Protein AF-A0AAD7ZVU6-F1 (afdb_monomer_lite)

InterPro domains:
  IPR022700 Proteinase, regulatory CLIP domain [SM00680] (92-136)

Organism: Diploptera punctata (NCBI:txid6984)

Secondary structure (DSSP, 8-state):
--------------------------------------------EES-GGG-HHHHHHEETTEEEEE--GGG-EEEEEPP-TTS-----SEEE-TTS-EEEEEEGGG-EEGGGGT-HHHHGGGEEEETTEEEEEEETTTS-----

Foldseek 3Di:
DDDDDDDDDDDDDDDDDDDDDDDDDDDDDDDDDPPPPPPPVLQAFDQAPVLAVVQVVQDDPQWGFAQLVVVRDTATAGQDDPPDDQAFDDWDAAPVRATFGKGGCNNGPGPLNRPDSVSQSSQWDDDPRGTIGGHHCVVPNNDDD

Structure (mmCIF, N/CA/C/O backbone):
data_AF-A0AAD7ZVU6-F1
#
_entry.id   AF-A0AAD7ZVU6-F1
#
loop_
_atom_site.group_PDB
_atom_site.id
_atom_site.type_symbol
_atom_site.label_atom_id
_atom_site.label_alt_id
_atom_site.label_comp_id
_atom_site.label_asym_id
_atom_site.label_entity_id
_atom_site.label_seq_id
_atom_site.pdbx_PDB_ins_code
_atom_site.Cartn_x
_atom_site.Cartn_y
_atom_site.Cartn_z
_atom_site.occupancy
_atom_site.B_iso_or_equiv
_atom_site.auth_seq_id
_atom_site.auth_comp_id
_atom_site.auth_asym_id
_atom_site.auth_atom_id
_atom_site.pdbx_PDB_model_num
ATOM 1 N N . SER A 1 1 ? 10.232 37.999 -60.675 1.00 47.22 1 SER A N 1
ATOM 2 C CA . SER A 1 1 ? 10.988 38.326 -59.453 1.00 47.22 1 SER A CA 1
ATOM 3 C C . SER A 1 1 ? 12.178 37.392 -59.318 1.00 47.22 1 SER A C 1
ATOM 5 O O . SER A 1 1 ? 11.986 36.187 -59.301 1.00 47.22 1 SER A O 1
ATOM 7 N N . HIS A 1 2 ? 13.394 37.938 -59.320 1.00 45.84 2 HIS A N 1
ATOM 8 C CA . HIS A 1 2 ? 14.653 37.243 -59.017 1.00 45.84 2 HIS A CA 1
ATOM 9 C C . HIS A 1 2 ? 14.927 37.333 -57.511 1.00 45.84 2 HIS A C 1
ATOM 11 O O . HIS A 1 2 ? 14.898 38.460 -57.032 1.00 45.84 2 HIS A O 1
ATOM 17 N N . VAL A 1 3 ? 15.315 36.243 -56.826 1.00 46.78 3 VAL A N 1
ATOM 18 C CA . VAL A 1 3 ? 16.273 36.285 -55.691 1.00 46.78 3 VAL A CA 1
ATOM 19 C C . VAL A 1 3 ? 17.061 34.956 -55.565 1.00 46.78 3 VAL A C 1
ATOM 21 O O . VAL A 1 3 ? 16.522 33.934 -55.166 1.00 46.78 3 VAL A O 1
ATOM 24 N N . ARG A 1 4 ? 18.336 35.028 -55.978 1.00 41.03 4 ARG A N 1
ATOM 25 C CA . ARG A 1 4 ? 19.623 34.491 -55.452 1.00 41.03 4 ARG A CA 1
ATOM 26 C C . ARG A 1 4 ? 19.695 33.243 -54.521 1.00 41.03 4 ARG A C 1
ATOM 28 O O . ARG A 1 4 ? 19.188 33.253 -53.409 1.00 41.03 4 ARG A O 1
ATOM 35 N N . THR A 1 5 ? 20.508 32.267 -54.964 1.00 49.62 5 THR A N 1
ATOM 36 C CA . THR A 1 5 ? 21.361 31.253 -54.255 1.00 49.62 5 THR A CA 1
ATOM 37 C C . THR A 1 5 ? 22.448 31.901 -53.349 1.00 49.62 5 THR A C 1
ATOM 39 O O . THR A 1 5 ? 22.576 33.119 -53.501 1.00 49.62 5 THR A O 1
ATOM 42 N N . PRO A 1 6 ? 23.284 31.233 -52.481 1.00 50.50 6 PRO A N 1
ATOM 43 C CA . PRO A 1 6 ? 23.962 29.892 -52.541 1.00 50.50 6 PRO A CA 1
ATOM 44 C C . PRO A 1 6 ? 23.963 29.101 -51.184 1.00 50.50 6 PRO A C 1
ATOM 46 O O . PRO A 1 6 ? 23.454 29.612 -50.201 1.00 50.50 6 PRO A O 1
ATOM 49 N N . GLY A 1 7 ? 24.390 27.841 -50.972 1.00 44.34 7 GLY A N 1
ATOM 50 C CA . GLY A 1 7 ? 25.478 26.988 -51.488 1.00 44.34 7 GLY A CA 1
ATOM 51 C C . GLY A 1 7 ? 26.638 26.923 -50.464 1.00 44.34 7 GLY A C 1
ATOM 52 O O . GLY A 1 7 ? 27.089 28.000 -50.103 1.00 44.34 7 GLY A O 1
ATOM 53 N N . TYR A 1 8 ? 27.062 25.716 -50.011 1.00 43.72 8 TYR A N 1
ATOM 54 C CA . TYR A 1 8 ? 28.388 25.243 -49.474 1.00 43.72 8 TYR A CA 1
ATOM 55 C C . TYR A 1 8 ? 28.249 24.063 -48.448 1.00 43.72 8 TYR A C 1
ATOM 57 O O . TYR A 1 8 ? 27.133 23.816 -47.999 1.00 43.72 8 TYR A O 1
ATOM 65 N N . PRO A 1 9 ? 29.279 23.212 -48.182 1.00 48.91 9 PRO A N 1
ATOM 66 C CA . PRO A 1 9 ? 29.300 21.828 -48.668 1.00 48.91 9 PRO A CA 1
ATOM 67 C C . PRO A 1 9 ? 29.642 20.756 -47.594 1.00 48.91 9 PRO A C 1
ATOM 69 O O . PRO A 1 9 ? 29.706 21.009 -46.397 1.00 48.91 9 PRO A O 1
ATOM 72 N N . ARG A 1 10 ? 29.871 19.537 -48.096 1.00 52.44 10 ARG A N 1
ATOM 73 C CA . ARG A 1 10 ? 30.178 18.247 -47.457 1.00 52.44 10 ARG A CA 1
ATOM 74 C C . ARG A 1 10 ? 31.695 17.996 -47.345 1.00 52.44 10 ARG A C 1
ATOM 76 O O . ARG A 1 10 ? 32.366 18.169 -48.353 1.00 52.44 10 ARG A O 1
ATOM 83 N N . THR A 1 11 ? 32.161 17.451 -46.216 1.00 44.66 11 THR A N 1
ATOM 84 C CA . THR A 1 11 ? 33.369 16.596 -46.001 1.00 44.66 11 THR A CA 1
ATOM 85 C C . THR A 1 11 ? 33.333 16.178 -44.514 1.00 44.66 11 THR A C 1
ATOM 87 O O . THR A 1 11 ? 33.036 17.014 -43.677 1.00 44.66 11 THR A O 1
ATOM 90 N N . GLY A 1 12 ? 33.460 14.929 -44.054 1.00 39.81 12 GLY A N 1
ATOM 91 C CA . GLY A 1 12 ? 34.342 13.831 -44.446 1.00 39.81 12 GLY A CA 1
ATOM 92 C C . GLY A 1 12 ? 35.573 13.831 -43.527 1.00 39.81 12 GLY A C 1
ATOM 93 O O . GLY A 1 12 ? 36.381 14.739 -43.675 1.00 39.81 12 GLY A O 1
ATOM 94 N N . ASN A 1 13 ? 35.690 12.881 -42.580 1.00 40.16 13 ASN A N 1
ATOM 95 C CA . ASN A 1 13 ? 36.898 12.064 -42.335 1.00 40.16 13 ASN A CA 1
ATOM 96 C C . ASN A 1 13 ? 36.838 11.211 -41.053 1.00 40.16 13 ASN A C 1
ATOM 98 O O . ASN A 1 13 ? 36.380 11.635 -39.996 1.00 40.16 13 ASN A O 1
ATOM 102 N N . ILE A 1 14 ? 37.350 9.995 -41.228 1.00 50.03 14 ILE A N 1
ATOM 103 C CA . ILE A 1 14 ? 37.651 8.932 -40.270 1.00 50.03 14 ILE A CA 1
ATOM 104 C C . ILE A 1 14 ? 39.111 9.129 -39.831 1.00 50.03 14 ILE A C 1
ATOM 106 O O . ILE A 1 14 ? 39.941 9.399 -40.698 1.00 50.03 14 ILE A O 1
ATOM 110 N N . ALA A 1 15 ? 39.443 8.943 -38.550 1.00 43.75 15 ALA A N 1
ATOM 111 C CA . ALA A 1 15 ? 40.798 8.571 -38.128 1.00 43.75 15 ALA A CA 1
ATOM 112 C C . ALA A 1 15 ? 40.796 7.943 -36.723 1.00 43.75 15 ALA A C 1
ATOM 114 O O . ALA A 1 15 ? 40.397 8.562 -35.740 1.00 43.75 15 ALA A O 1
ATOM 115 N N . ASP A 1 16 ? 41.248 6.694 -36.704 1.00 43.28 16 ASP A N 1
ATOM 116 C CA . ASP A 1 16 ? 41.703 5.862 -35.591 1.00 43.28 16 ASP A CA 1
ATOM 117 C C . ASP A 1 16 ? 43.034 6.393 -35.020 1.00 43.28 16 ASP A C 1
ATOM 119 O O . ASP A 1 16 ? 43.826 6.923 -35.802 1.00 43.28 16 ASP A O 1
ATOM 123 N N . SER A 1 17 ? 43.293 6.247 -33.710 1.00 44.72 17 SER A N 1
ATOM 124 C CA . SER A 1 17 ? 44.646 6.014 -33.149 1.00 44.72 17 SER A CA 1
ATOM 125 C C . SER A 1 17 ? 44.627 5.744 -31.632 1.00 44.72 17 SER A C 1
ATOM 127 O O . SER A 1 17 ? 44.426 6.640 -30.817 1.00 44.72 17 SER A O 1
ATOM 129 N N . ILE A 1 18 ? 44.805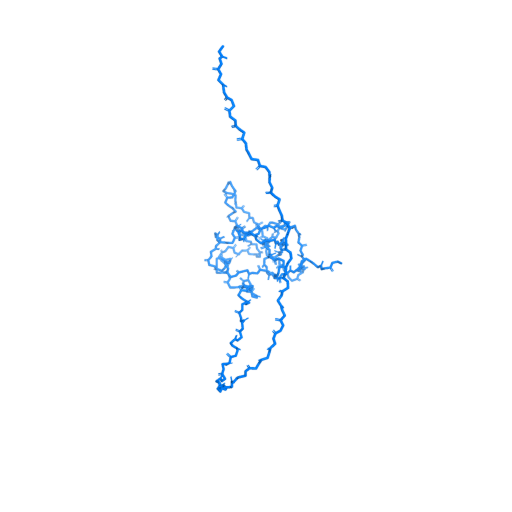 4.463 -31.296 1.00 47.44 18 ILE A N 1
ATOM 130 C CA . ILE A 1 18 ? 45.789 3.845 -30.376 1.00 47.44 18 ILE A CA 1
ATOM 131 C C . ILE A 1 18 ? 46.506 4.749 -29.342 1.00 47.44 18 ILE A C 1
ATOM 133 O O . ILE A 1 18 ? 47.186 5.702 -29.708 1.00 47.44 18 ILE A O 1
ATOM 137 N N . GLN A 1 19 ? 46.516 4.316 -28.070 1.00 43.59 19 GLN A N 1
ATOM 138 C CA . GLN A 1 19 ? 47.502 4.725 -27.056 1.00 43.59 19 GLN A CA 1
ATOM 139 C C . GLN A 1 19 ? 48.172 3.474 -26.441 1.00 43.59 19 GLN A C 1
ATOM 141 O O . GLN A 1 19 ? 47.506 2.642 -25.823 1.00 43.59 19 GLN A O 1
ATOM 146 N N . GLU A 1 20 ? 49.488 3.345 -26.646 1.00 41.06 20 GLU A N 1
ATOM 147 C CA . GLU A 1 20 ? 50.376 2.309 -26.092 1.00 41.06 20 GLU A CA 1
ATOM 148 C C . GLU A 1 20 ? 50.816 2.594 -24.632 1.00 41.06 20 GLU A C 1
ATOM 150 O O . GLU A 1 20 ? 50.571 3.674 -24.095 1.00 41.06 20 GLU A O 1
ATOM 155 N N . GLY A 1 21 ? 51.454 1.590 -23.998 1.00 36.41 21 GLY A N 1
ATOM 156 C CA . GLY A 1 21 ? 51.921 1.519 -22.593 1.00 36.41 21 GLY A CA 1
ATOM 157 C C . GLY A 1 21 ? 52.960 2.578 -22.156 1.00 36.41 21 GLY A C 1
ATOM 158 O O . GLY A 1 21 ? 53.205 3.547 -22.850 1.00 36.41 21 GLY A O 1
ATOM 159 N N . SER A 1 22 ? 53.692 2.507 -21.038 1.00 39.38 22 SER A N 1
ATOM 160 C CA . SER A 1 22 ? 53.952 1.512 -19.992 1.00 39.38 22 SER A CA 1
ATOM 161 C C . SER A 1 22 ? 54.826 2.183 -18.897 1.00 39.38 22 SER A C 1
ATOM 163 O O . SER A 1 22 ? 55.698 2.980 -19.223 1.00 39.38 22 SER A O 1
ATOM 165 N N . SER A 1 23 ? 54.681 1.745 -17.636 1.00 42.75 23 SER A N 1
ATOM 166 C CA . SER A 1 23 ? 55.706 1.647 -16.560 1.00 42.75 23 SER A CA 1
ATOM 167 C C . SER A 1 23 ? 56.259 2.854 -15.752 1.00 42.75 23 SER A C 1
ATOM 169 O O . SER A 1 23 ? 57.070 3.628 -16.242 1.00 42.75 23 SER A O 1
ATOM 171 N N . ARG A 1 24 ? 56.062 2.714 -14.414 1.00 49.53 24 ARG A N 1
ATOM 172 C CA . ARG A 1 24 ? 56.989 2.942 -13.256 1.00 49.53 24 ARG A CA 1
ATOM 173 C C . ARG A 1 24 ? 57.227 4.403 -12.812 1.00 49.53 24 ARG A C 1
ATOM 175 O O . ARG A 1 24 ? 57.439 5.262 -13.641 1.00 49.53 24 ARG A O 1
ATOM 182 N N . LYS A 1 25 ? 57.333 4.784 -11.527 1.00 38.78 25 LYS A N 1
ATOM 183 C CA . LYS A 1 25 ? 57.354 4.131 -10.193 1.00 38.78 25 LYS A CA 1
ATOM 184 C C . LYS A 1 25 ? 57.509 5.259 -9.148 1.00 38.78 25 LYS A C 1
ATOM 186 O O . LYS A 1 25 ? 58.356 6.110 -9.378 1.00 38.78 25 LYS A O 1
ATOM 191 N N . ALA A 1 26 ? 56.805 5.225 -8.011 1.00 36.41 26 ALA A N 1
ATOM 192 C CA . ALA A 1 26 ? 57.327 5.581 -6.674 1.00 36.41 26 ALA A CA 1
ATOM 193 C C . ALA A 1 26 ? 56.219 5.506 -5.610 1.00 36.41 26 ALA A C 1
ATOM 195 O O . ALA A 1 26 ? 55.096 5.942 -5.831 1.00 36.41 26 ALA A O 1
ATOM 196 N N . ALA A 1 27 ? 56.569 4.912 -4.473 1.00 44.00 27 ALA A N 1
ATOM 197 C CA . ALA A 1 27 ? 55.708 4.611 -3.341 1.00 44.00 27 ALA A CA 1
ATOM 198 C C . ALA A 1 27 ? 55.547 5.801 -2.380 1.00 44.00 27 ALA A C 1
ATOM 200 O O . ALA A 1 27 ? 56.490 6.563 -2.176 1.00 44.00 27 ALA A O 1
ATOM 201 N N . ALA A 1 28 ? 54.388 5.873 -1.724 1.00 50.00 28 ALA A N 1
ATOM 202 C CA . ALA A 1 28 ? 54.151 6.573 -0.460 1.00 50.00 28 ALA A CA 1
ATOM 203 C C . ALA A 1 28 ? 52.986 5.865 0.281 1.00 50.00 28 ALA A C 1
ATOM 205 O O . ALA A 1 28 ? 52.246 5.115 -0.356 1.00 50.00 28 ALA A O 1
ATOM 206 N N . PRO A 1 29 ? 52.892 5.981 1.617 1.00 42.19 29 PRO A N 1
ATOM 207 C CA . PRO A 1 29 ? 52.573 4.859 2.501 1.00 42.19 29 PRO A CA 1
ATOM 208 C C . PRO A 1 29 ? 51.078 4.574 2.681 1.00 42.19 29 PRO A C 1
ATOM 210 O O . PRO A 1 29 ? 50.232 5.453 2.536 1.00 42.19 29 PRO A O 1
ATOM 213 N N . SER A 1 30 ? 50.797 3.327 3.076 1.00 49.72 30 SER A N 1
ATOM 214 C CA . SER A 1 30 ? 49.510 2.847 3.577 1.00 49.72 30 SER A CA 1
ATOM 215 C C . SER A 1 30 ? 48.970 3.747 4.684 1.00 49.72 30 SER A C 1
ATOM 217 O O . SER A 1 30 ? 49.425 3.685 5.826 1.00 49.72 30 SER A O 1
ATOM 219 N N . VAL A 1 31 ? 47.946 4.526 4.358 1.00 47.34 31 VAL A N 1
ATOM 220 C CA . VAL A 1 31 ? 46.944 4.946 5.331 1.00 47.34 31 VAL A CA 1
ATOM 221 C C . VAL A 1 31 ? 45.753 4.036 5.090 1.00 47.34 31 VAL A C 1
ATOM 223 O O . VAL A 1 31 ? 45.179 4.033 4.004 1.00 47.34 31 VAL A O 1
ATOM 226 N N . ALA A 1 32 ? 45.455 3.204 6.084 1.00 53.84 32 ALA A N 1
ATOM 227 C CA . ALA A 1 32 ? 44.267 2.373 6.115 1.00 53.84 32 ALA A CA 1
ATOM 228 C C . ALA A 1 32 ? 43.037 3.285 6.084 1.00 53.84 32 ALA A C 1
ATOM 230 O O . ALA A 1 32 ? 42.604 3.800 7.114 1.00 53.84 32 ALA A O 1
ATOM 231 N N . VAL A 1 33 ? 42.501 3.509 4.889 1.00 43.31 33 VAL A N 1
ATOM 232 C CA . VAL A 1 33 ? 41.126 3.959 4.744 1.00 43.31 33 VAL A CA 1
ATOM 233 C C . VAL A 1 33 ? 40.315 2.679 4.794 1.00 43.31 33 VAL A C 1
ATOM 235 O O . VAL A 1 33 ? 40.423 1.828 3.915 1.00 43.31 33 VAL A O 1
ATOM 238 N N . HIS A 1 34 ? 39.613 2.504 5.910 1.00 46.59 34 HIS A N 1
ATOM 239 C CA . HIS A 1 34 ? 38.510 1.567 5.993 1.00 46.59 34 HIS A CA 1
ATOM 240 C C . HIS A 1 34 ? 37.618 1.872 4.791 1.00 46.59 34 HIS A C 1
ATOM 242 O O . HIS A 1 34 ? 37.094 2.982 4.709 1.00 46.59 34 HIS A O 1
ATOM 248 N N . ASP A 1 35 ? 37.530 0.945 3.834 1.00 41.50 35 ASP A N 1
ATOM 249 C CA . ASP A 1 35 ? 36.520 1.014 2.786 1.00 41.50 35 ASP A CA 1
ATOM 250 C C . ASP A 1 35 ? 35.179 0.931 3.501 1.00 41.50 35 ASP A C 1
ATOM 252 O O . ASP A 1 35 ? 34.720 -0.123 3.945 1.00 41.50 35 ASP A O 1
ATOM 256 N N . GLU A 1 36 ? 34.652 2.127 3.722 1.00 51.53 36 GLU A N 1
ATOM 257 C CA . GLU A 1 36 ? 33.363 2.422 4.287 1.00 51.53 36 GLU A CA 1
ATOM 258 C C . GLU A 1 36 ? 32.362 1.656 3.442 1.00 51.53 36 GLU A C 1
ATOM 260 O O . GLU A 1 36 ? 32.218 1.882 2.235 1.00 51.53 36 GLU A O 1
ATOM 265 N N . GLU A 1 37 ? 31.767 0.660 4.089 1.00 48.94 37 GLU A N 1
ATOM 266 C CA . GLU A 1 37 ? 30.691 -0.152 3.575 1.00 48.94 37 GLU A CA 1
ATOM 267 C C . GLU A 1 37 ? 29.750 0.759 2.801 1.00 48.94 37 GLU A C 1
ATOM 269 O O . GLU A 1 37 ? 29.085 1.629 3.369 1.00 48.94 37 GLU A O 1
ATOM 274 N N . ARG A 1 38 ? 29.758 0.609 1.474 1.00 49.41 38 ARG A N 1
ATOM 275 C CA . ARG A 1 38 ? 28.844 1.304 0.581 1.00 49.41 38 ARG A CA 1
ATOM 276 C C . ARG A 1 38 ? 27.458 0.715 0.837 1.00 49.41 38 ARG A C 1
ATOM 278 O O . ARG A 1 38 ? 26.929 -0.017 0.008 1.00 49.41 38 ARG A O 1
ATOM 285 N N . ASN A 1 39 ? 26.872 1.041 1.987 1.00 48.59 39 ASN A N 1
ATOM 286 C CA . ASN A 1 39 ? 25.460 0.905 2.294 1.00 48.59 39 ASN A CA 1
ATOM 287 C C . ASN A 1 39 ? 24.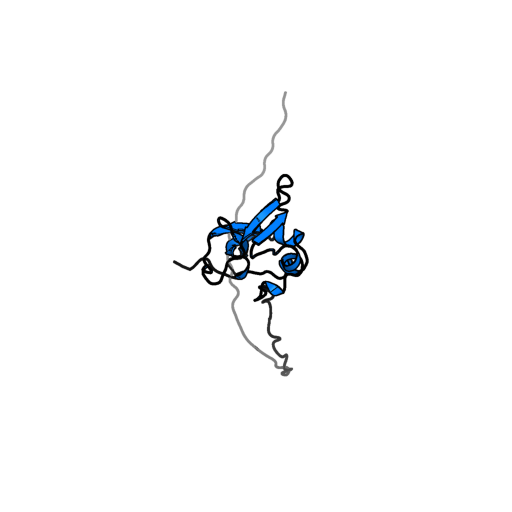717 1.936 1.440 1.00 48.59 39 ASN A C 1
ATOM 289 O O . ASN A 1 39 ? 24.182 2.929 1.915 1.00 48.59 39 ASN A O 1
ATOM 293 N N . ASN A 1 40 ? 24.713 1.694 0.131 1.00 51.53 40 ASN A N 1
ATOM 294 C CA . ASN A 1 40 ? 23.712 2.218 -0.779 1.00 51.53 40 ASN A CA 1
ATOM 295 C C . ASN A 1 40 ? 22.640 1.136 -0.949 1.00 51.53 40 ASN A C 1
ATOM 297 O O . ASN A 1 40 ? 22.426 0.598 -2.032 1.00 51.53 40 ASN A O 1
ATOM 301 N N . SER A 1 41 ? 22.041 0.784 0.185 1.00 50.25 41 SER A N 1
ATOM 302 C CA . SER A 1 41 ? 20.922 -0.147 0.303 1.00 50.25 41 SER A CA 1
ATOM 303 C C . SER A 1 41 ? 19.827 0.501 1.144 1.00 50.25 41 SER A C 1
ATOM 305 O O . SER A 1 41 ? 19.140 -0.165 1.909 1.00 50.25 41 SER A O 1
ATOM 307 N N . ASP A 1 42 ? 19.626 1.810 0.979 1.00 48.59 42 ASP A N 1
ATOM 308 C CA . ASP A 1 42 ? 18.434 2.515 1.464 1.00 48.59 42 ASP A CA 1
ATOM 309 C C . ASP A 1 42 ? 17.238 2.221 0.540 1.00 48.59 42 ASP A C 1
ATOM 311 O O . ASP A 1 42 ? 16.450 3.084 0.151 1.00 48.59 42 ASP A O 1
ATOM 315 N N . SER A 1 43 ? 17.098 0.949 0.175 1.00 49.72 43 SER A N 1
ATOM 316 C CA . SER A 1 43 ? 15.860 0.424 -0.356 1.00 49.72 43 SER A CA 1
ATOM 317 C C . SER A 1 43 ? 15.024 0.011 0.852 1.00 49.72 43 SER A C 1
ATOM 319 O O . SER A 1 43 ? 15.085 -1.105 1.360 1.00 49.72 43 SER A O 1
ATOM 321 N N . ARG A 1 44 ? 14.358 1.028 1.406 1.00 65.19 44 ARG A N 1
ATOM 322 C CA . ARG A 1 44 ? 13.737 1.087 2.735 1.00 65.19 44 ARG A CA 1
ATOM 323 C C . ARG A 1 44 ? 12.439 0.280 2.811 1.00 65.19 44 ARG A C 1
ATOM 325 O O . ARG A 1 44 ? 11.388 0.834 3.134 1.00 65.19 44 ARG A O 1
ATOM 332 N N . VAL A 1 45 ? 12.488 -1.011 2.490 1.00 59.34 45 VAL A N 1
ATOM 333 C CA . VAL A 1 45 ? 11.384 -1.922 2.804 1.00 59.34 45 VAL A CA 1
ATOM 334 C C . VAL A 1 45 ? 11.417 -2.170 4.305 1.00 59.34 45 VAL A C 1
ATOM 336 O O . VAL A 1 45 ? 12.277 -2.871 4.835 1.00 59.34 45 VAL A O 1
ATOM 339 N N . LEU A 1 46 ? 10.483 -1.554 5.011 1.00 62.72 46 LEU A N 1
ATOM 340 C CA . LEU A 1 46 ? 10.194 -1.878 6.390 1.00 62.72 46 LEU A CA 1
ATOM 341 C C . LEU A 1 46 ? 9.612 -3.285 6.443 1.00 62.72 46 LEU A C 1
ATOM 343 O O . LEU A 1 46 ? 8.700 -3.644 5.703 1.00 62.72 46 LEU A O 1
ATOM 347 N N . SER A 1 47 ? 10.124 -4.091 7.364 1.00 60.97 47 SER A N 1
ATOM 348 C CA . SER A 1 47 ? 9.715 -5.489 7.496 1.00 60.97 47 SER A CA 1
ATOM 349 C C . SER A 1 47 ? 8.335 -5.659 8.140 1.00 60.97 47 SER A C 1
ATOM 351 O O . SER A 1 47 ? 7.906 -6.789 8.355 1.00 60.97 47 SER A O 1
ATOM 353 N N . ASN A 1 48 ? 7.657 -4.569 8.530 1.00 70.31 48 ASN A N 1
ATOM 354 C CA . ASN A 1 48 ? 6.442 -4.673 9.324 1.00 70.31 48 ASN A CA 1
ATOM 355 C C . ASN A 1 48 ? 5.428 -3.548 9.072 1.00 70.31 48 ASN A C 1
ATOM 357 O O . ASN A 1 48 ? 5.725 -2.364 9.230 1.00 70.31 48 ASN A O 1
ATOM 361 N N . VAL A 1 49 ? 4.194 -3.960 8.774 1.00 77.75 49 VAL A N 1
ATOM 362 C CA . VAL A 1 49 ? 3.011 -3.106 8.615 1.00 77.75 49 VAL A CA 1
ATOM 363 C C . VAL A 1 49 ? 2.690 -2.281 9.870 1.00 77.75 49 VAL A C 1
ATOM 365 O O . VAL A 1 49 ? 2.161 -1.180 9.767 1.00 77.75 49 VAL A O 1
ATOM 368 N N . ASN A 1 50 ? 3.096 -2.753 11.054 1.00 75.12 50 ASN A N 1
ATOM 369 C CA . ASN A 1 50 ? 2.876 -2.071 12.334 1.00 75.12 50 ASN A CA 1
ATOM 370 C C . ASN A 1 50 ? 3.639 -0.742 12.470 1.00 75.12 50 ASN A C 1
ATOM 372 O O . ASN A 1 50 ? 3.389 0.010 13.405 1.00 75.12 50 ASN A O 1
ATOM 376 N N . GLN A 1 51 ? 4.589 -0.454 11.576 1.00 76.81 51 GLN A N 1
ATOM 377 C CA . GLN A 1 51 ? 5.308 0.825 11.552 1.00 76.81 51 GLN A CA 1
ATOM 378 C C . GLN A 1 51 ? 4.504 1.944 10.868 1.00 76.81 51 GLN A C 1
ATOM 380 O O . GLN A 1 51 ? 4.941 3.092 10.833 1.00 76.81 51 GLN A O 1
ATOM 385 N N . VAL A 1 52 ? 3.340 1.620 10.301 1.00 83.56 52 VAL A N 1
ATOM 386 C CA . VAL A 1 52 ? 2.498 2.549 9.548 1.00 83.56 52 VAL A CA 1
ATOM 387 C C . VAL A 1 52 ? 1.435 3.127 10.481 1.00 83.56 52 VAL A C 1
ATOM 389 O O . VAL A 1 52 ? 0.375 2.540 10.681 1.00 83.56 52 VAL A O 1
ATOM 392 N N . THR A 1 53 ? 1.727 4.284 11.070 1.00 83.44 53 THR A N 1
ATOM 393 C CA . THR A 1 53 ? 0.927 4.878 12.157 1.00 83.44 53 THR A CA 1
ATOM 394 C C . THR A 1 53 ? -0.504 5.218 11.741 1.00 83.44 53 THR A C 1
ATOM 396 O O . THR A 1 53 ? -1.444 4.901 12.470 1.00 83.44 53 THR A O 1
ATOM 399 N N . TRP A 1 54 ? -0.692 5.781 10.544 1.00 86.19 54 TRP A N 1
ATOM 400 C CA . TRP A 1 54 ? -2.018 6.127 10.013 1.00 86.19 54 TRP A CA 1
ATOM 401 C C . TRP A 1 54 ? -2.882 4.896 9.712 1.00 86.19 54 TRP A C 1
ATOM 403 O O . TRP A 1 54 ? -4.108 4.977 9.732 1.00 86.19 54 TRP A O 1
ATOM 413 N N . LEU A 1 55 ? -2.268 3.740 9.438 1.00 85.69 55 LEU A N 1
ATOM 414 C CA . LEU A 1 55 ? -3.005 2.526 9.093 1.00 85.69 55 LEU A CA 1
ATOM 415 C C . LEU A 1 55 ? -3.755 1.978 10.305 1.00 85.69 55 LEU A C 1
ATOM 417 O O . LEU A 1 55 ? -4.889 1.532 10.169 1.00 85.69 55 LEU A O 1
ATOM 421 N N . THR A 1 56 ? -3.142 2.046 11.488 1.00 81.19 56 THR A N 1
ATOM 422 C CA . THR A 1 56 ? -3.750 1.608 12.753 1.00 81.19 56 THR A CA 1
ATOM 423 C C . THR A 1 56 ? -5.052 2.338 13.069 1.00 81.19 56 THR A C 1
ATOM 425 O O . THR A 1 56 ? -5.954 1.733 13.635 1.00 81.19 56 THR A O 1
ATOM 428 N N . GLU A 1 57 ? -5.174 3.609 12.681 1.00 82.56 57 GLU A N 1
ATOM 429 C CA . GLU A 1 57 ? -6.395 4.401 12.889 1.00 82.56 57 GLU A CA 1
ATOM 430 C C . GLU A 1 57 ? -7.512 4.035 11.900 1.00 82.56 57 GLU A C 1
ATOM 432 O O . GLU A 1 57 ? -8.692 4.182 12.212 1.00 82.56 57 GLU A O 1
ATOM 437 N N . LEU A 1 58 ? -7.149 3.540 10.712 1.00 84.06 58 LEU A N 1
ATOM 438 C CA . LEU A 1 58 ? -8.087 3.176 9.642 1.00 84.06 58 LEU A CA 1
ATOM 439 C C . LEU A 1 58 ? -8.428 1.680 9.612 1.00 84.06 58 LEU A C 1
ATOM 441 O O . LEU A 1 58 ? -9.328 1.272 8.874 1.00 84.06 58 LEU A O 1
ATOM 445 N N . LEU A 1 59 ? -7.706 0.870 10.386 1.00 85.88 59 LEU A N 1
ATOM 446 C CA . LEU A 1 59 ? -7.905 -0.566 10.527 1.00 85.88 59 LEU A CA 1
ATOM 447 C C . LEU A 1 59 ? -9.086 -0.863 11.449 1.00 85.88 59 LEU A C 1
ATOM 449 O O . LEU A 1 59 ? -9.023 -0.655 12.658 1.00 85.88 59 LEU A O 1
ATOM 453 N N . HIS A 1 60 ? -10.145 -1.441 10.890 1.00 83.56 60 HIS A N 1
ATOM 454 C CA . HIS A 1 60 ? -11.304 -1.899 11.645 1.00 83.56 60 HIS A CA 1
ATOM 455 C C . HIS A 1 60 ? -11.694 -3.314 11.202 1.00 83.56 60 HIS A C 1
ATOM 457 O O . HIS A 1 60 ? -12.007 -3.551 10.036 1.00 83.56 60 HIS A O 1
ATOM 463 N N . ASN A 1 61 ? -11.661 -4.280 12.129 1.00 84.12 61 ASN A N 1
ATOM 464 C CA . ASN A 1 61 ? -11.970 -5.697 11.872 1.00 84.12 61 ASN A CA 1
ATOM 465 C C . ASN A 1 61 ? -11.196 -6.307 10.677 1.00 84.12 61 ASN A C 1
ATOM 467 O O . ASN A 1 61 ? -11.758 -7.069 9.893 1.00 84.12 61 ASN A O 1
ATOM 471 N N . GLY A 1 62 ? -9.916 -5.949 10.511 1.00 79.31 62 GLY A N 1
ATOM 472 C CA . GLY A 1 62 ? -9.046 -6.468 9.441 1.00 79.31 62 GLY A CA 1
ATOM 473 C C . GLY A 1 62 ? -9.215 -5.796 8.073 1.00 79.31 62 GLY A C 1
ATOM 474 O O . GLY A 1 62 ? -8.530 -6.169 7.121 1.00 79.31 62 GLY A O 1
ATOM 475 N N . SER A 1 63 ? -10.092 -4.794 7.973 1.00 86.81 63 SER A N 1
ATOM 476 C CA . SER A 1 63 ? -10.262 -3.981 6.766 1.00 86.81 63 SER A CA 1
ATOM 477 C C . SER A 1 63 ? -9.816 -2.537 7.004 1.00 86.81 63 SER A C 1
ATOM 479 O O . SER A 1 63 ? -9.827 -2.053 8.133 1.00 86.81 63 SER A O 1
ATOM 481 N N . VAL A 1 64 ? -9.401 -1.866 5.938 1.00 89.06 64 VAL A N 1
ATOM 482 C CA . VAL A 1 64 ? -8.855 -0.513 5.894 1.00 89.06 64 VAL A CA 1
ATOM 483 C C . VAL A 1 64 ? -9.800 0.346 5.070 1.00 89.06 64 VAL A C 1
ATOM 485 O O . VAL A 1 64 ? -10.090 0.030 3.914 1.00 89.06 64 VAL A O 1
ATOM 488 N N . LEU A 1 65 ? -10.252 1.452 5.658 1.00 88.94 65 LEU A N 1
ATOM 489 C CA . LEU A 1 65 ? -11.014 2.480 4.953 1.00 88.94 65 LEU A CA 1
ATOM 490 C C . LEU A 1 65 ? -10.051 3.471 4.298 1.00 88.94 65 LEU A C 1
ATOM 492 O O . LEU A 1 65 ? -9.520 4.373 4.947 1.00 88.94 65 LEU A O 1
ATOM 496 N N . LEU A 1 66 ? -9.806 3.291 3.004 1.00 87.62 66 LEU A N 1
ATOM 497 C CA . LEU A 1 66 ? -8.862 4.097 2.245 1.00 87.62 66 LEU A CA 1
ATOM 498 C C . LEU A 1 66 ? -9.592 5.197 1.468 1.00 87.62 66 LEU A C 1
ATOM 500 O O . LEU A 1 66 ? -10.441 4.919 0.624 1.00 87.62 66 LEU A O 1
ATOM 504 N N . HIS A 1 67 ? -9.234 6.453 1.718 1.00 86.06 67 HIS A N 1
ATOM 505 C CA . HIS A 1 67 ? -9.729 7.589 0.945 1.00 86.06 67 HIS A CA 1
ATOM 506 C C . HIS A 1 67 ? -8.855 7.721 -0.300 1.00 86.06 67 HIS A C 1
ATOM 508 O O . HIS A 1 67 ? -7.816 8.373 -0.257 1.00 86.06 67 HIS A O 1
ATOM 514 N N . THR A 1 68 ? -9.229 7.071 -1.403 1.00 79.38 68 THR A N 1
ATOM 515 C CA . THR A 1 68 ? -8.376 7.004 -2.602 1.00 79.38 68 THR A CA 1
ATOM 516 C C . THR A 1 68 ? -8.300 8.331 -3.354 1.00 79.38 68 THR A C 1
ATOM 518 O O . THR A 1 68 ? -7.487 8.481 -4.263 1.00 79.38 68 THR A O 1
ATOM 521 N N . GLY A 1 69 ? -9.120 9.319 -2.979 1.00 66.81 69 GLY A N 1
ATOM 522 C CA . GLY A 1 69 ? -9.093 10.677 -3.528 1.00 66.81 69 GLY A CA 1
ATOM 523 C C . GLY A 1 69 ? -9.593 10.774 -4.973 1.00 66.81 69 GLY A C 1
ATOM 524 O O . GLY A 1 69 ? -10.103 11.819 -5.369 1.00 66.81 69 GLY A O 1
ATOM 525 N N . VAL A 1 70 ? -9.554 9.679 -5.738 1.00 65.44 70 VAL A N 1
ATOM 526 C CA . VAL A 1 70 ? -10.238 9.536 -7.024 1.00 65.44 70 VAL A CA 1
ATOM 527 C C . VAL A 1 70 ? -11.741 9.703 -6.807 1.00 65.44 70 VAL A C 1
ATOM 529 O O . VAL A 1 70 ? -12.396 8.889 -6.156 1.00 65.44 70 VAL A O 1
ATOM 532 N N . ASN A 1 71 ? -12.277 10.820 -7.304 1.00 61.41 71 ASN A N 1
ATOM 533 C CA . ASN A 1 71 ? -13.676 11.239 -7.168 1.00 61.41 71 ASN A CA 1
ATOM 534 C C . ASN A 1 71 ? -14.213 11.309 -5.722 1.00 61.41 71 ASN A C 1
ATOM 536 O O . ASN A 1 71 ? -15.423 11.252 -5.519 1.00 61.41 71 ASN A O 1
ATOM 540 N N . GLY A 1 72 ? -13.339 11.437 -4.716 1.00 66.12 72 GLY A N 1
ATOM 541 C CA . GLY A 1 72 ? -13.748 11.443 -3.304 1.00 66.12 72 GLY A CA 1
ATOM 542 C C . GLY A 1 72 ? -14.263 10.091 -2.794 1.00 66.12 72 GLY A C 1
ATOM 543 O O . GLY A 1 72 ? -14.988 10.047 -1.803 1.00 66.12 72 GLY A O 1
ATOM 544 N N . THR A 1 73 ? -13.917 8.996 -3.473 1.00 79.56 73 THR A N 1
ATOM 545 C CA . THR A 1 73 ? -14.383 7.653 -3.115 1.00 79.56 73 THR A CA 1
ATOM 546 C C . THR A 1 73 ? -13.593 7.109 -1.920 1.00 79.56 73 THR A C 1
ATOM 548 O O . THR A 1 73 ? -12.362 7.191 -1.888 1.00 79.56 73 THR A O 1
ATOM 551 N N . THR A 1 74 ? -14.298 6.543 -0.939 1.00 86.06 74 THR A N 1
ATOM 552 C CA . THR A 1 74 ? -13.695 5.750 0.141 1.00 86.06 74 THR A CA 1
ATOM 553 C C . THR A 1 74 ? -13.868 4.275 -0.187 1.00 86.06 74 THR A C 1
ATOM 555 O O . THR A 1 74 ? -14.986 3.816 -0.417 1.00 86.06 74 THR A O 1
ATOM 558 N N . GLU A 1 75 ? -12.771 3.527 -0.198 1.00 88.56 75 GLU A N 1
ATOM 559 C CA . GLU A 1 75 ? -12.771 2.089 -0.447 1.00 88.56 75 GLU A CA 1
ATOM 560 C C . GLU A 1 75 ? -12.544 1.313 0.847 1.00 88.56 75 GLU A C 1
ATOM 562 O O . GLU A 1 75 ? -11.704 1.681 1.666 1.00 88.56 75 GLU A O 1
ATOM 567 N N . ASN A 1 76 ? -13.294 0.227 1.024 1.00 91.31 76 ASN A N 1
ATOM 568 C CA . ASN A 1 76 ? -13.097 -0.714 2.118 1.00 91.31 76 ASN A CA 1
ATOM 569 C C . ASN A 1 76 ? -12.331 -1.932 1.589 1.00 91.31 76 ASN A C 1
ATOM 571 O O . ASN A 1 76 ? -12.877 -2.704 0.800 1.00 91.31 76 ASN A O 1
ATOM 575 N N . LEU A 1 77 ? -11.066 -2.068 1.987 1.00 92.44 77 LEU A N 1
ATOM 576 C CA . LEU A 1 77 ? -10.139 -3.077 1.469 1.00 92.44 77 LEU A CA 1
ATOM 577 C C . LEU A 1 77 ? -9.498 -3.861 2.609 1.00 92.44 77 LEU A C 1
ATOM 579 O O . LEU A 1 77 ? -9.236 -3.321 3.674 1.00 92.44 77 LEU A O 1
ATOM 583 N N . GLN A 1 78 ? -9.195 -5.132 2.397 1.00 93.12 78 GLN A N 1
ATOM 584 C CA . GLN A 1 78 ? -8.579 -5.990 3.404 1.00 93.12 78 GLN A CA 1
ATOM 585 C C . GLN A 1 78 ? -7.054 -5.867 3.397 1.00 93.12 78 GLN A C 1
ATOM 587 O O . GLN A 1 78 ? -6.427 -5.667 2.353 1.00 93.12 78 GLN A O 1
ATOM 592 N N . LEU A 1 79 ? -6.430 -6.040 4.563 1.00 91.38 79 LEU A N 1
ATOM 593 C CA . LEU A 1 79 ? -5.008 -6.369 4.599 1.00 91.38 79 LEU A CA 1
ATOM 594 C C . LEU A 1 79 ? -4.833 -7.861 4.342 1.00 91.38 79 LEU A C 1
ATOM 596 O O . LEU A 1 79 ? -5.555 -8.687 4.894 1.00 91.38 79 LEU A O 1
ATOM 600 N N . ALA A 1 80 ? -3.854 -8.199 3.511 1.00 91.00 80 ALA A N 1
ATOM 601 C CA . ALA A 1 80 ? -3.513 -9.584 3.242 1.00 91.00 80 ALA A CA 1
ATOM 602 C C . ALA A 1 80 ? -3.100 -10.312 4.532 1.00 91.00 80 ALA A C 1
ATOM 604 O O . ALA A 1 80 ? -2.223 -9.850 5.268 1.00 91.00 80 ALA A O 1
ATOM 605 N N . GLY A 1 81 ? -3.725 -11.457 4.801 1.00 87.44 81 GLY A N 1
ATOM 606 C CA . GLY A 1 81 ? -3.331 -12.367 5.872 1.00 87.44 81 GLY A CA 1
ATOM 607 C C . GLY A 1 81 ? -2.116 -13.210 5.483 1.00 87.44 81 GLY A C 1
ATOM 608 O O . GLY A 1 81 ? -1.461 -12.952 4.475 1.00 87.44 81 GLY A O 1
ATOM 609 N N . GLU A 1 82 ? -1.734 -14.159 6.339 1.00 86.88 82 GLU A N 1
ATOM 610 C CA . GLU A 1 82 ? -0.618 -15.087 6.062 1.00 86.88 82 GLU A CA 1
ATOM 611 C C . GLU A 1 82 ? -0.965 -16.127 4.987 1.00 86.88 82 GLU A C 1
ATOM 613 O O . GLU A 1 82 ? -0.082 -16.786 4.448 1.00 86.88 82 GLU A O 1
ATOM 618 N N . ASP A 1 83 ? -2.251 -16.257 4.676 1.00 90.25 83 ASP A N 1
ATOM 619 C CA . ASP A 1 83 ? -2.827 -17.105 3.638 1.00 90.25 83 ASP A CA 1
ATOM 620 C C . ASP A 1 83 ? -2.598 -16.572 2.215 1.00 90.25 83 ASP A C 1
ATOM 622 O O . ASP A 1 83 ? -2.721 -17.326 1.251 1.00 90.25 83 ASP A O 1
ATOM 626 N N . GLN A 1 84 ? -2.255 -15.290 2.074 1.00 91.19 84 GLN A N 1
ATOM 627 C CA . GLN A 1 84 ? -1.987 -14.669 0.781 1.00 91.19 84 GLN A CA 1
ATOM 628 C C . GLN A 1 84 ? -0.494 -14.736 0.461 1.00 91.19 84 GLN A C 1
ATOM 630 O O . GLN A 1 84 ? 0.315 -14.368 1.304 1.00 91.19 84 GLN A O 1
ATOM 635 N N . PRO A 1 85 ? -0.076 -15.166 -0.737 1.00 90.94 85 PRO A N 1
ATOM 636 C CA . PRO A 1 85 ? 1.341 -15.269 -1.057 1.00 90.94 85 PRO A CA 1
ATOM 637 C C . PRO A 1 85 ? 1.956 -13.908 -1.435 1.00 90.94 85 PRO A C 1
ATOM 639 O O . PRO A 1 85 ? 1.267 -12.945 -1.793 1.00 90.94 85 PRO A O 1
ATOM 642 N N . ASN A 1 86 ? 3.289 -13.836 -1.390 1.00 89.94 86 ASN A N 1
ATOM 643 C CA . ASN A 1 86 ? 4.057 -12.694 -1.894 1.00 89.94 86 ASN A CA 1
ATOM 644 C C . ASN A 1 86 ? 4.343 -12.839 -3.398 1.00 89.94 86 ASN A C 1
ATOM 646 O O . ASN A 1 86 ? 5.498 -12.948 -3.813 1.00 89.94 86 ASN A O 1
ATOM 650 N N . GLU A 1 87 ? 3.294 -12.829 -4.214 1.00 91.50 87 GLU A N 1
ATOM 651 C CA . GLU A 1 87 ? 3.416 -12.911 -5.672 1.00 91.50 87 GLU A CA 1
ATOM 652 C C . GLU A 1 87 ? 3.281 -11.532 -6.337 1.00 91.50 87 GLU A C 1
ATOM 654 O O . GLU A 1 87 ? 2.603 -10.644 -5.806 1.00 91.50 87 GLU A O 1
ATOM 659 N N . PRO A 1 88 ? 3.941 -11.313 -7.489 1.00 93.94 88 PRO A N 1
ATOM 660 C CA . PRO A 1 88 ? 3.686 -10.145 -8.318 1.00 93.94 88 PRO A CA 1
ATOM 661 C C . PRO A 1 88 ? 2.295 -10.246 -8.968 1.00 9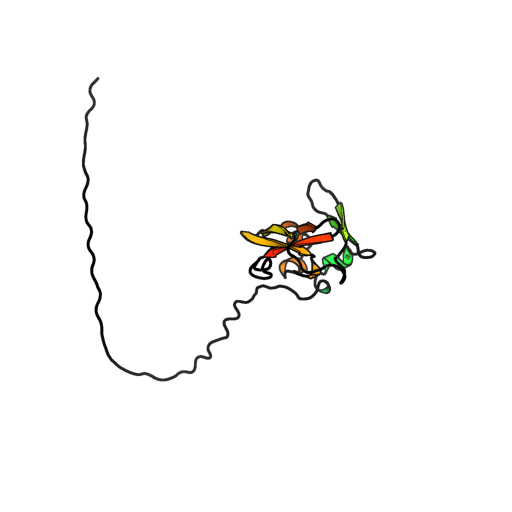3.94 88 PRO A C 1
ATOM 663 O O . PRO A 1 88 ? 1.940 -11.267 -9.552 1.00 93.94 88 PRO A O 1
ATOM 666 N N . HIS A 1 89 ? 1.521 -9.163 -8.903 1.00 95.19 89 HIS A N 1
ATOM 667 C CA . HIS A 1 89 ? 0.252 -9.010 -9.619 1.00 95.19 89 HIS A CA 1
ATOM 668 C C . HIS A 1 89 ? 0.459 -8.150 -10.880 1.00 95.19 89 HIS A C 1
ATOM 670 O O . HIS A 1 89 ? 1.385 -8.382 -11.653 1.00 95.19 89 HIS A O 1
ATOM 676 N N . SER A 1 90 ? -0.389 -7.147 -11.126 1.00 94.69 90 SER A N 1
ATOM 677 C CA . SER A 1 90 ? -0.262 -6.257 -12.283 1.00 94.69 90 SER A CA 1
ATOM 678 C C . SER A 1 90 ? 1.054 -5.474 -12.269 1.00 94.69 90 SER A C 1
ATOM 680 O O . SER A 1 90 ? 1.456 -4.953 -11.225 1.00 94.69 90 SER A O 1
ATOM 682 N N . ALA A 1 91 ? 1.678 -5.321 -13.439 1.00 96.00 91 ALA A N 1
ATOM 683 C CA . ALA A 1 91 ? 2.797 -4.402 -13.623 1.00 96.00 91 ALA A CA 1
ATOM 684 C C . ALA A 1 91 ? 2.372 -2.956 -13.314 1.00 96.00 91 ALA A C 1
ATOM 686 O O . ALA A 1 91 ? 1.238 -2.551 -13.586 1.00 96.00 91 ALA A O 1
ATOM 687 N N . CYS A 1 92 ? 3.284 -2.176 -12.747 1.00 95.75 92 CYS A N 1
ATOM 688 C CA . CYS A 1 92 ? 3.045 -0.798 -12.341 1.00 95.75 92 CYS A CA 1
ATOM 689 C C . CYS A 1 92 ? 4.321 0.044 -12.480 1.00 95.75 92 CYS A C 1
ATOM 691 O O . CYS A 1 92 ? 5.424 -0.458 -12.697 1.00 95.75 92 CYS A O 1
ATOM 693 N N . THR A 1 93 ? 4.169 1.361 -12.376 1.00 94.94 93 THR A N 1
ATOM 694 C CA . THR A 1 93 ? 5.294 2.297 -12.295 1.00 94.94 93 THR A CA 1
ATOM 695 C C . THR A 1 93 ? 5.113 3.134 -11.046 1.00 94.94 93 THR A C 1
ATOM 697 O O . THR A 1 93 ? 4.058 3.738 -10.857 1.00 94.94 93 THR A O 1
ATOM 700 N N . SER A 1 94 ? 6.121 3.142 -10.177 1.00 89.94 94 SER A N 1
ATOM 701 C CA . SER A 1 94 ? 6.069 3.936 -8.956 1.00 89.94 94 SER A CA 1
ATOM 702 C C . SER A 1 94 ? 6.110 5.439 -9.281 1.00 89.94 94 SER A C 1
ATOM 704 O O . SER A 1 94 ? 6.601 5.833 -10.343 1.00 89.94 94 SER A O 1
ATOM 706 N N . PRO A 1 95 ? 5.673 6.315 -8.363 1.00 88.81 95 PRO A N 1
ATOM 707 C CA . PRO A 1 95 ? 5.772 7.771 -8.518 1.00 88.81 95 PRO A CA 1
ATOM 708 C C . PRO A 1 95 ? 7.193 8.282 -8.782 1.00 88.81 95 PRO A C 1
ATOM 710 O O . PRO A 1 95 ? 7.374 9.342 -9.375 1.00 88.81 95 PRO A O 1
ATOM 713 N N . VAL A 1 96 ? 8.211 7.517 -8.379 1.00 89.19 96 VAL A N 1
ATOM 714 C CA . VAL A 1 96 ? 9.629 7.802 -8.649 1.00 89.19 96 VAL A CA 1
ATOM 715 C C . VAL A 1 96 ? 10.118 7.195 -9.973 1.00 89.19 96 VAL A C 1
ATOM 717 O O . VAL A 1 96 ? 11.318 7.060 -10.189 1.00 89.19 96 VAL A O 1
ATOM 720 N N . SER A 1 97 ? 9.195 6.848 -10.877 1.00 90.88 97 SER A N 1
ATOM 721 C CA . SER A 1 97 ? 9.465 6.310 -12.219 1.00 90.88 97 SER A CA 1
ATOM 722 C C . SER A 1 97 ? 10.245 4.990 -12.232 1.00 90.88 97 SER A C 1
ATOM 724 O O . SER A 1 97 ? 10.996 4.718 -13.166 1.00 90.88 97 SER A O 1
ATOM 726 N N . GLN A 1 98 ? 10.071 4.151 -11.207 1.00 92.00 98 GLN A N 1
ATOM 727 C CA . GLN A 1 98 ? 10.655 2.809 -11.179 1.00 92.00 98 GLN A CA 1
ATOM 728 C C . GLN A 1 98 ? 9.623 1.772 -11.619 1.00 92.00 98 GLN A C 1
ATOM 730 O O . GLN A 1 98 ? 8.490 1.772 -11.133 1.00 92.00 98 GLN A O 1
ATOM 735 N N . SER A 1 99 ? 10.030 0.872 -12.512 1.00 94.31 99 SER A N 1
ATOM 736 C CA . SER A 1 99 ? 9.246 -0.309 -12.874 1.00 94.31 99 SER A CA 1
ATOM 737 C C . SER A 1 99 ? 9.084 -1.241 -11.676 1.00 94.31 99 SER A C 1
ATOM 739 O O . SER A 1 99 ? 10.014 -1.434 -10.883 1.00 94.31 99 SER A O 1
ATOM 741 N N . GLY A 1 100 ? 7.889 -1.803 -11.547 1.00 94.88 100 GLY A N 1
ATOM 742 C CA . GLY A 1 100 ? 7.553 -2.693 -10.454 1.00 94.88 100 GLY A CA 1
ATOM 743 C C . GLY A 1 100 ? 6.297 -3.502 -10.722 1.00 94.88 100 GLY A C 1
ATOM 744 O O . GLY A 1 100 ? 5.670 -3.400 -11.780 1.00 94.88 100 GLY A O 1
ATOM 745 N N . HIS A 1 101 ? 5.900 -4.259 -9.709 1.00 96.00 101 HIS A N 1
ATOM 746 C CA . HIS A 1 101 ? 4.661 -5.022 -9.704 1.00 96.00 101 HIS A CA 1
A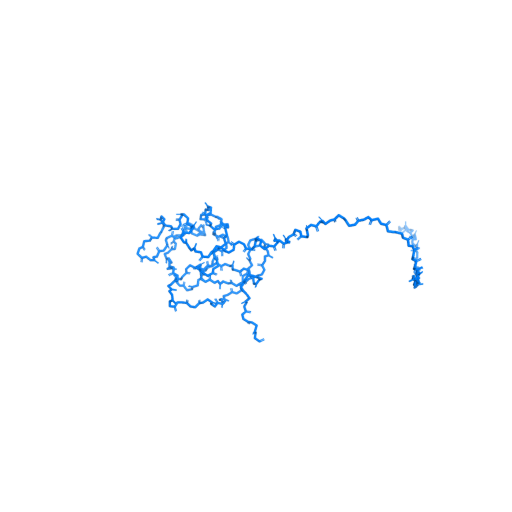TOM 747 C C . HIS A 1 101 ? 3.859 -4.732 -8.443 1.00 96.00 101 HIS A C 1
ATOM 749 O O . HIS A 1 101 ? 4.405 -4.486 -7.364 1.00 96.00 101 HIS A O 1
ATOM 755 N N . CYS A 1 102 ? 2.539 -4.786 -8.576 1.00 96.25 102 CYS A N 1
ATOM 756 C CA . CYS A 1 102 ? 1.643 -4.732 -7.437 1.00 96.25 102 CYS A CA 1
ATOM 757 C C . CYS A 1 102 ? 1.844 -5.945 -6.540 1.00 96.25 102 CYS A C 1
ATOM 759 O O . CYS A 1 102 ? 1.791 -7.081 -7.006 1.00 96.25 102 CYS A O 1
ATOM 761 N N . ARG A 1 103 ? 2.056 -5.696 -5.251 1.00 94.81 103 ARG A N 1
ATOM 762 C CA . ARG A 1 103 ? 2.171 -6.724 -4.212 1.00 94.81 103 ARG A CA 1
ATOM 763 C C . ARG A 1 103 ? 1.304 -6.347 -3.026 1.00 94.81 103 ARG A C 1
ATOM 765 O O . ARG A 1 103 ? 1.064 -5.162 -2.788 1.00 94.81 103 ARG A O 1
ATOM 772 N N . HIS A 1 104 ? 0.843 -7.342 -2.271 1.00 94.06 104 HIS A N 1
ATOM 773 C CA . HIS A 1 104 ? 0.103 -7.076 -1.041 1.00 94.06 104 HIS A CA 1
ATOM 774 C C . HIS A 1 104 ? 0.929 -6.197 -0.098 1.00 94.06 104 HIS A C 1
ATOM 776 O O . HIS A 1 104 ? 2.124 -6.435 0.090 1.00 94.06 104 HIS A O 1
ATOM 782 N N . PHE A 1 105 ? 0.282 -5.207 0.523 1.00 92.69 105 PHE A N 1
ATOM 783 C CA . PHE A 1 105 ? 0.952 -4.162 1.303 1.00 92.69 105 PHE A CA 1
ATOM 784 C C . PHE A 1 105 ? 1.982 -4.695 2.307 1.00 92.69 105 PHE A C 1
ATOM 786 O O . PHE A 1 105 ? 3.104 -4.200 2.372 1.00 92.69 105 PHE A O 1
ATOM 793 N N . ARG A 1 106 ? 1.630 -5.764 3.032 1.00 89.62 106 ARG A N 1
ATOM 794 C CA . ARG A 1 106 ? 2.488 -6.399 4.044 1.00 89.62 106 ARG A CA 1
ATOM 795 C C . ARG A 1 106 ? 3.841 -6.893 3.523 1.00 89.62 106 ARG A C 1
ATOM 797 O O . ARG A 1 106 ? 4.748 -7.074 4.326 1.00 89.62 106 ARG A O 1
ATOM 804 N N . TYR A 1 107 ? 3.963 -7.157 2.222 1.00 90.25 107 TYR A N 1
ATOM 805 C CA . TYR A 1 107 ? 5.177 -7.707 1.618 1.00 90.25 107 TYR A CA 1
ATOM 806 C C . TYR A 1 107 ? 6.108 -6.647 1.045 1.00 90.25 107 TYR A C 1
ATOM 808 O O . TYR A 1 107 ? 7.243 -6.972 0.719 1.00 90.25 107 TYR A O 1
ATOM 816 N N . CYS A 1 108 ? 5.650 -5.402 0.920 1.00 91.19 108 CYS A N 1
ATOM 817 C CA . CYS A 1 108 ? 6.454 -4.318 0.371 1.00 91.19 108 CYS A CA 1
ATOM 818 C C . CYS A 1 108 ? 6.101 -2.992 1.048 1.00 91.19 108 CYS A C 1
ATOM 820 O O . CYS A 1 108 ? 5.562 -2.084 0.426 1.00 91.19 108 CYS A O 1
ATOM 822 N N . VAL A 1 109 ? 6.382 -2.873 2.347 1.00 90.06 109 VAL A N 1
ATOM 823 C CA . VAL A 1 109 ? 6.125 -1.634 3.094 1.00 90.06 109 VAL A CA 1
ATOM 824 C C . VAL A 1 109 ? 7.299 -0.675 2.892 1.00 90.06 109 VAL A C 1
ATOM 826 O O . VAL A 1 109 ? 8.312 -0.789 3.567 1.00 90.06 109 VAL A O 1
ATOM 829 N N . LEU A 1 110 ? 7.201 0.280 1.971 1.00 88.19 110 LEU A N 1
ATOM 830 C CA . LEU A 1 110 ? 8.230 1.310 1.794 1.00 88.19 110 LEU A CA 1
ATOM 831 C C . LEU A 1 110 ? 8.208 2.316 2.954 1.00 88.19 110 LEU A C 1
ATOM 833 O O . LEU A 1 110 ? 7.145 2.656 3.469 1.00 88.19 110 LEU A O 1
ATOM 837 N N . SER A 1 111 ? 9.362 2.872 3.331 1.00 86.75 111 SER A N 1
ATOM 838 C CA . SER A 1 111 ? 9.434 3.880 4.403 1.00 86.75 111 SER A CA 1
ATOM 839 C C . SER A 1 111 ? 8.582 5.116 4.152 1.00 86.75 111 SER A C 1
ATOM 841 O O . SER A 1 111 ? 8.127 5.741 5.100 1.00 86.75 111 SER A O 1
ATOM 843 N N . VAL A 1 112 ? 8.361 5.487 2.888 1.00 85.50 112 VAL A N 1
ATOM 844 C CA . VAL A 1 112 ? 7.493 6.623 2.542 1.00 85.50 112 VAL A CA 1
ATOM 845 C C . VAL A 1 112 ? 6.052 6.396 3.005 1.00 85.50 112 VAL A C 1
ATOM 847 O O . VAL A 1 112 ? 5.335 7.352 3.265 1.00 85.50 112 VAL A O 1
ATOM 850 N N . PHE A 1 113 ? 5.644 5.139 3.203 1.00 88.50 113 PHE A N 1
ATOM 851 C CA . PHE A 1 113 ? 4.304 4.806 3.669 1.00 88.50 113 PHE A CA 1
ATOM 852 C C . PHE A 1 113 ? 4.099 5.090 5.151 1.00 88.50 113 PHE A C 1
ATOM 854 O O . PHE A 1 113 ? 2.955 5.209 5.559 1.00 88.50 113 PHE A O 1
ATOM 861 N N . THR A 1 114 ? 5.140 5.201 5.980 1.00 82.88 114 THR A N 1
ATOM 862 C CA . THR A 1 114 ? 4.934 5.374 7.431 1.00 82.88 114 THR A CA 1
ATOM 863 C C . THR A 1 114 ? 4.506 6.775 7.819 1.00 82.88 114 THR A C 1
ATOM 865 O O . THR A 1 114 ? 3.896 6.948 8.870 1.00 82.88 114 THR A O 1
ATOM 868 N N . SER A 1 115 ? 4.836 7.769 6.992 1.00 79.12 115 SER A N 1
ATOM 869 C CA . SER A 1 115 ? 4.689 9.180 7.351 1.00 79.12 115 SER A CA 1
ATOM 870 C C . SER A 1 115 ? 3.261 9.682 7.157 1.00 79.12 115 SER A C 1
ATOM 872 O O . SER A 1 115 ? 2.744 10.386 8.022 1.00 79.12 115 SER A O 1
ATOM 874 N N . SER A 1 116 ? 2.600 9.309 6.057 1.00 85.69 116 SER A N 1
ATOM 875 C CA . SER A 1 116 ? 1.217 9.711 5.800 1.00 85.69 116 SER A CA 1
ATOM 876 C C . SER A 1 116 ? 0.498 8.778 4.819 1.00 85.69 116 SER A C 1
ATOM 878 O O . SER A 1 116 ? 1.118 8.138 3.966 1.00 85.69 116 SER A O 1
ATOM 880 N N . GLN A 1 117 ? -0.836 8.739 4.903 1.00 88.00 117 GLN A N 1
ATOM 881 C CA . GLN A 1 117 ? -1.675 8.059 3.910 1.00 88.00 117 GLN A CA 1
ATOM 882 C C . GLN A 1 117 ? -1.511 8.697 2.521 1.00 88.00 117 GLN A C 1
ATOM 884 O O . GLN A 1 117 ? -1.575 8.013 1.504 1.00 88.00 117 GLN A O 1
ATOM 889 N N . GLN A 1 118 ? -1.278 10.006 2.469 1.00 89.00 118 GLN A N 1
ATOM 890 C CA . GLN A 1 118 ? -1.151 10.778 1.236 1.00 89.00 118 GLN A CA 1
ATOM 891 C C . GLN A 1 118 ? 0.115 10.403 0.462 1.00 89.00 118 GLN A C 1
ATOM 893 O O . GLN A 1 118 ? 0.072 10.370 -0.763 1.00 89.00 118 GLN A O 1
ATOM 898 N N . ASP A 1 119 ? 1.198 10.045 1.153 1.00 88.69 119 ASP A N 1
ATOM 899 C CA . ASP A 1 119 ? 2.429 9.544 0.528 1.00 88.69 119 ASP A CA 1
ATOM 900 C C . ASP A 1 119 ? 2.284 8.097 0.034 1.00 88.69 119 ASP A C 1
ATOM 902 O O . ASP A 1 119 ? 2.963 7.672 -0.902 1.00 88.69 119 ASP A O 1
ATOM 906 N N . PHE A 1 120 ? 1.373 7.336 0.643 1.00 91.12 120 PHE A N 1
ATOM 907 C CA . PHE A 1 120 ? 1.035 5.975 0.240 1.00 91.12 120 PHE A CA 1
ATOM 908 C C . PHE A 1 120 ? 0.163 5.928 -1.025 1.00 91.12 120 PHE A C 1
ATOM 910 O O . PHE A 1 120 ? 0.413 5.106 -1.906 1.00 91.12 120 PHE A O 1
ATOM 917 N N . LEU A 1 121 ? -0.840 6.806 -1.147 1.00 91.44 121 LEU A N 1
ATOM 918 C CA . LEU A 1 121 ? -1.832 6.768 -2.235 1.00 91.44 121 LEU A CA 1
ATOM 919 C C . LEU A 1 121 ? -1.240 6.749 -3.659 1.00 91.44 121 LEU A C 1
ATOM 921 O O . LEU A 1 121 ? -1.750 5.999 -4.486 1.00 91.44 121 LEU A O 1
ATOM 925 N N . PRO A 1 122 ? -0.163 7.485 -3.985 1.00 92.12 122 PRO A N 1
ATOM 926 C CA . PRO A 1 122 ? 0.468 7.408 -5.301 1.00 92.12 122 PRO A CA 1
ATOM 927 C C . PRO A 1 122 ? 1.072 6.035 -5.639 1.00 92.12 122 PRO A C 1
ATOM 929 O O . PRO A 1 122 ? 1.284 5.730 -6.809 1.00 92.12 122 PRO A O 1
ATOM 932 N N . TYR A 1 123 ? 1.370 5.212 -4.629 1.00 93.69 123 TYR A N 1
ATOM 933 C CA . TYR A 1 123 ? 1.853 3.839 -4.796 1.00 93.69 123 TYR A CA 1
ATOM 934 C C . TYR A 1 123 ? 0.726 2.812 -4.701 1.00 93.69 123 TYR A C 1
ATOM 936 O O . TYR A 1 123 ? 0.952 1.648 -5.024 1.00 93.69 123 TYR A O 1
ATOM 944 N N . PHE A 1 124 ? -0.457 3.207 -4.230 1.00 93.06 124 PHE A N 1
ATOM 945 C CA . PHE A 1 124 ? -1.575 2.301 -4.024 1.00 93.06 124 PHE A CA 1
ATOM 946 C C . PHE A 1 124 ? -1.987 1.634 -5.336 1.00 93.06 124 PHE A C 1
ATOM 948 O O . PHE A 1 124 ? -2.140 2.273 -6.378 1.00 93.06 124 PHE A O 1
ATOM 955 N N . CYS A 1 125 ? -2.234 0.335 -5.253 1.00 94.00 125 CYS A N 1
ATOM 956 C CA . CYS A 1 125 ? -2.965 -0.384 -6.273 1.00 94.00 125 CYS A CA 1
ATOM 957 C C . CYS A 1 125 ? -3.887 -1.415 -5.640 1.00 94.00 125 CYS A C 1
ATOM 959 O O . CYS A 1 125 ? -3.649 -1.923 -4.544 1.00 94.00 125 CYS A O 1
ATOM 961 N N . ARG A 1 126 ? -4.967 -1.727 -6.348 1.00 93.50 126 ARG A N 1
ATOM 962 C CA . ARG A 1 126 ? -5.962 -2.686 -5.887 1.00 93.50 126 ARG A CA 1
ATOM 963 C C . ARG A 1 126 ? -5.596 -4.091 -6.355 1.00 93.50 126 ARG A C 1
ATOM 965 O O . ARG A 1 126 ? -5.399 -4.300 -7.549 1.00 93.50 126 ARG A O 1
ATOM 972 N N . ILE A 1 127 ? -5.559 -5.041 -5.423 1.00 94.62 127 ILE A N 1
ATOM 973 C CA . ILE A 1 127 ? -5.420 -6.474 -5.710 1.00 94.62 127 ILE A CA 1
ATOM 974 C C . ILE A 1 127 ? -6.720 -7.138 -5.265 1.00 94.62 127 ILE A C 1
ATOM 976 O O . ILE A 1 127 ? -6.890 -7.435 -4.088 1.00 94.62 127 ILE A O 1
ATOM 980 N N . ASP A 1 128 ? -7.677 -7.285 -6.181 1.00 93.44 128 ASP A N 1
ATOM 981 C CA . ASP A 1 128 ? -9.045 -7.721 -5.872 1.00 93.44 128 ASP A CA 1
ATOM 982 C C . ASP A 1 128 ? -9.687 -6.890 -4.743 1.00 93.44 128 ASP A C 1
ATOM 984 O O . ASP A 1 128 ? -10.059 -5.731 -4.947 1.00 93.44 128 ASP A O 1
ATOM 988 N N . ASN A 1 129 ? -9.798 -7.457 -3.539 1.00 93.31 129 ASN A N 1
ATOM 989 C CA . ASN A 1 129 ? -10.326 -6.791 -2.345 1.00 93.31 129 ASN A CA 1
ATOM 990 C C . ASN A 1 129 ? -9.242 -6.429 -1.325 1.00 93.31 129 ASN A C 1
ATOM 992 O O . ASN A 1 129 ? -9.571 -6.004 -0.220 1.00 93.31 129 ASN A O 1
ATOM 996 N N . TYR A 1 130 ? -7.969 -6.581 -1.678 1.00 94.56 130 TYR A N 1
ATOM 997 C CA . TYR A 1 130 ? -6.833 -6.321 -0.809 1.00 94.56 130 TYR A CA 1
ATOM 998 C C . TYR A 1 130 ? -6.121 -5.013 -1.145 1.00 94.56 130 TYR A C 1
ATOM 1000 O O . TYR A 1 130 ? -6.059 -4.562 -2.295 1.00 94.56 130 TYR A O 1
ATOM 1008 N N . VAL A 1 131 ? -5.524 -4.430 -0.107 1.00 93.81 131 VAL A N 1
ATOM 1009 C CA . VAL A 1 131 ? -4.608 -3.299 -0.231 1.00 93.81 131 VAL A CA 1
ATOM 1010 C C . VAL A 1 131 ? -3.292 -3.780 -0.846 1.00 93.81 131 VAL A C 1
ATOM 1012 O O . VAL A 1 131 ? -2.558 -4.576 -0.248 1.00 93.81 131 VAL A O 1
ATOM 1015 N N . GLY A 1 132 ? -2.983 -3.268 -2.034 1.00 94.69 132 GLY A N 1
ATOM 1016 C CA . GLY A 1 132 ? -1.719 -3.479 -2.725 1.00 94.69 132 GLY A CA 1
ATOM 1017 C C . GLY A 1 132 ? -0.907 -2.194 -2.860 1.00 94.69 132 GLY A C 1
ATOM 1018 O O . GLY A 1 132 ? -1.415 -1.079 -2.714 1.00 94.69 132 GLY A O 1
ATOM 1019 N N . VAL A 1 133 ? 0.377 -2.370 -3.154 1.00 94.44 133 VAL A N 1
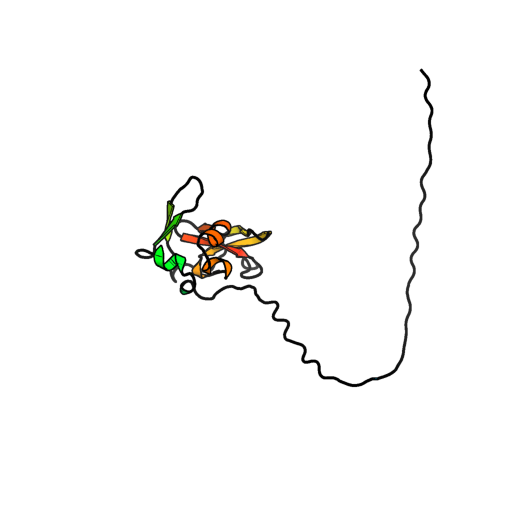ATOM 1020 C CA . VAL A 1 133 ? 1.310 -1.286 -3.472 1.00 94.44 133 VAL A CA 1
ATOM 1021 C C . VAL A 1 133 ? 2.175 -1.642 -4.659 1.00 94.44 133 VAL A C 1
ATOM 1023 O O . VAL A 1 133 ? 2.579 -2.795 -4.826 1.00 94.44 133 VAL A O 1
ATOM 1026 N N . CYS A 1 134 ? 2.491 -0.630 -5.458 1.00 95.31 134 CYS A N 1
ATOM 1027 C CA . CYS A 1 134 ? 3.471 -0.739 -6.513 1.00 95.31 134 CYS A CA 1
ATOM 1028 C C . CYS A 1 134 ? 4.864 -0.909 -5.907 1.00 95.31 134 CYS A C 1
ATOM 1030 O O . CYS A 1 134 ? 5.454 0.038 -5.381 1.00 95.31 134 CYS A O 1
ATOM 1032 N N . CYS A 1 135 ? 5.369 -2.136 -5.972 1.00 93.88 135 CYS A N 1
ATOM 1033 C CA . CYS A 1 135 ? 6.643 -2.519 -5.405 1.00 93.88 135 CYS A CA 1
ATOM 1034 C C . CYS A 1 135 ? 7.719 -2.566 -6.499 1.00 93.88 135 CYS A C 1
ATOM 1036 O O . CYS A 1 135 ? 7.543 -3.314 -7.462 1.00 93.88 135 CYS A O 1
ATOM 1038 N N . PRO A 1 136 ? 8.823 -1.808 -6.384 1.00 93.00 136 PRO A N 1
ATOM 1039 C CA . PRO A 1 136 ? 9.885 -1.826 -7.385 1.00 93.00 136 PRO A CA 1
ATOM 1040 C C . PRO A 1 136 ? 10.519 -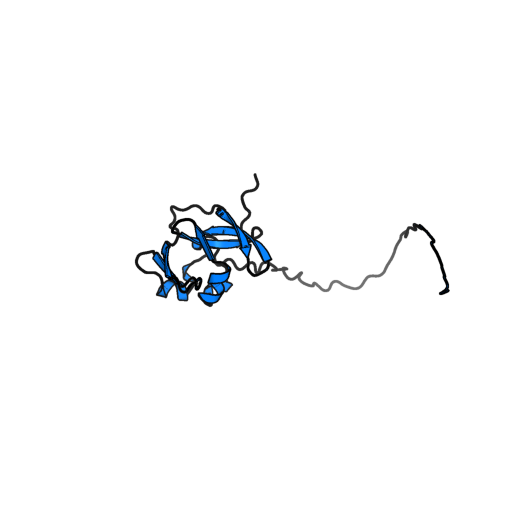3.214 -7.572 1.00 93.00 136 PRO A C 1
ATOM 1042 O O . PRO A 1 136 ? 10.831 -3.901 -6.599 1.00 93.00 136 PRO A O 1
ATOM 1045 N N . ASP A 1 137 ? 10.810 -3.605 -8.813 1.00 90.75 137 ASP A N 1
ATOM 1046 C CA . ASP A 1 137 ? 11.318 -4.959 -9.105 1.00 90.75 137 ASP A CA 1
ATOM 1047 C C . ASP A 1 137 ? 12.730 -5.217 -8.566 1.00 90.75 137 ASP A C 1
ATOM 1049 O O . ASP A 1 137 ? 13.092 -6.353 -8.278 1.00 90.75 137 ASP A O 1
ATOM 1053 N N . HIS A 1 138 ? 13.529 -4.164 -8.376 1.00 86.81 138 HIS A N 1
ATOM 1054 C CA . HIS A 1 138 ? 14.854 -4.284 -7.763 1.00 86.81 138 HIS A CA 1
ATOM 1055 C C . HIS A 1 138 ? 14.790 -4.641 -6.266 1.00 86.81 138 HIS A C 1
ATOM 1057 O O . HIS A 1 138 ? 15.788 -5.088 -5.709 1.00 86.81 138 HIS A O 1
ATOM 1063 N N . LEU A 1 139 ? 13.632 -4.442 -5.623 1.00 83.50 139 LEU A N 1
ATOM 1064 C CA . LEU A 1 139 ? 13.352 -4.867 -4.251 1.00 83.50 139 LEU A CA 1
ATOM 1065 C C . LEU A 1 139 ? 12.747 -6.268 -4.202 1.00 83.50 139 LEU A C 1
ATOM 1067 O O . LEU A 1 139 ? 13.122 -7.079 -3.359 1.00 83.50 139 LEU A O 1
ATOM 1071 N N . HIS A 1 140 ? 11.809 -6.545 -5.107 1.00 81.06 140 HIS A N 1
ATOM 1072 C CA . HIS A 1 140 ? 11.112 -7.823 -5.188 1.00 81.06 140 HIS A CA 1
ATOM 1073 C C . HIS A 1 140 ? 10.888 -8.216 -6.652 1.00 81.06 140 HIS A C 1
ATOM 1075 O O . HIS A 1 140 ? 9.829 -7.899 -7.206 1.00 81.06 140 HIS A O 1
ATOM 1081 N N . PRO A 1 141 ? 11.837 -8.940 -7.270 1.00 77.81 141 PRO A N 1
ATOM 1082 C CA . PRO A 1 141 ? 11.732 -9.325 -8.670 1.00 77.81 141 PRO A CA 1
ATOM 1083 C C . PRO A 1 141 ? 10.431 -10.083 -8.940 1.00 77.81 141 PRO A C 1
ATOM 1085 O O . PRO A 1 141 ? 10.048 -10.964 -8.162 1.00 77.81 141 PRO A O 1
ATOM 1088 N N . ALA A 1 142 ? 9.744 -9.764 -10.038 1.00 72.62 142 ALA A N 1
ATOM 1089 C CA . ALA A 1 142 ? 8.783 -10.698 -10.609 1.00 72.62 142 ALA A CA 1
ATOM 1090 C C . ALA A 1 142 ? 9.567 -11.968 -10.953 1.00 72.62 142 ALA A C 1
ATOM 1092 O O . ALA A 1 142 ? 10.586 -11.866 -11.632 1.00 72.62 142 ALA A O 1
ATOM 1093 N N . ALA A 1 143 ? 9.194 -13.115 -10.381 1.00 64.88 143 ALA A N 1
ATOM 1094 C CA . ALA A 1 143 ? 9.987 -14.341 -10.435 1.00 64.88 143 ALA A CA 1
ATOM 1095 C C . ALA A 1 143 ? 10.603 -14.562 -11.831 1.00 64.88 143 ALA A C 1
ATOM 1097 O O . ALA A 1 143 ? 9.891 -14.551 -12.837 1.00 64.88 143 ALA A O 1
ATOM 1098 N N . ALA A 1 144 ? 11.931 -14.710 -11.886 1.00 52.22 144 ALA A N 1
ATOM 1099 C CA . ALA A 1 144 ? 12.629 -14.996 -13.133 1.00 52.22 144 ALA A CA 1
ATOM 1100 C C . ALA A 1 144 ? 12.121 -16.344 -13.658 1.00 52.22 144 ALA A C 1
ATOM 1102 O O . ALA A 1 144 ? 12.328 -17.373 -13.015 1.00 52.22 144 ALA A O 1
ATOM 1103 N N . SER A 1 145 ? 11.387 -16.301 -14.769 1.00 39.94 145 SER A N 1
ATOM 1104 C CA . SER A 1 145 ? 10.963 -17.490 -15.512 1.00 39.94 145 SER A CA 1
ATOM 1105 C C . SER A 1 145 ? 12.117 -18.042 -16.337 1.00 39.94 145 SER A C 1
ATOM 1107 O O . SER A 1 145 ? 12.884 -17.214 -16.883 1.00 39.94 145 SER A O 1
#

pLDDT: mean 73.82, std 20.38, range [36.41, 96.25]

Radius of gyration: 27.75 Å; chains: 1; bounding box: 72×56×72 Å

Sequence (145 aa):
SHVRTPGYPRTGNIADSIQEGSSRKAAAPSVAVHDEERNNSDSRVLSNVNQVTWLTELLHNGSVLLHTGVNGTTENLQLAGEDQPNEPHSACTSPVSQSGHCRHFRYCVLSVFTSSQQDFLPYFCRIDNYVGVCCPDHLHPAAAS